Protein AF-A0A0V1P5L8-F1 (afdb_monomer_lite)

Secondary structure (DSSP, 8-state):
-------HHHHHHHHHHH-EEE-SS-EEE---PPTTPPPPPP-HHHHHHHHHHHHHHHTT-HHHHHHHHHHHHHHHHTTSS-PPPP-

Radius of gyration: 18.63 Å; chains: 1; bounding box: 37×43×39 Å

Foldseek 3Di:
DDDPPQDPLNVVLVVQQVDWDDPPPDIDGDDSDDPPDDPDDDCVVVVVVVVVVVVVVCVVPVVVVVVVVVVVVVCVVVVVDDDDDDD

Structure (mmCIF, N/CA/C/O backbone):
data_AF-A0A0V1P5L8-F1
#
_entry.id   AF-A0A0V1P5L8-F1
#
loop_
_atom_site.group_PDB
_atom_site.id
_atom_site.type_symbol
_atom_site.label_atom_id
_atom_site.label_alt_id
_atom_site.label_comp_id
_atom_site.label_asym_id
_atom_site.label_entity_id
_atom_site.label_seq_id
_atom_site.pdbx_PDB_ins_code
_atom_site.Cartn_x
_atom_site.Cartn_y
_atom_site.Cartn_z
_atom_site.occupancy
_atom_site.B_iso_or_equiv
_atom_site.auth_seq_id
_atom_site.auth_comp_id
_atom_site.auth_asym_id
_atom_site.auth_atom_id
_atom_site.pdbx_PDB_model_num
ATOM 1 N N . MET A 1 1 ? -22.839 26.011 -7.560 1.00 36.62 1 MET A N 1
ATOM 2 C CA . MET A 1 1 ? -22.474 26.388 -6.180 1.00 36.62 1 MET A CA 1
ATOM 3 C C . MET A 1 1 ? -23.081 25.329 -5.266 1.00 36.62 1 MET A C 1
ATOM 5 O O . MET A 1 1 ? -24.270 25.394 -4.999 1.00 36.62 1 MET A O 1
ATOM 9 N N . LEU A 1 2 ? -22.335 24.269 -4.932 1.00 39.66 2 LEU A N 1
ATOM 10 C CA . LEU A 1 2 ? -22.836 23.197 -4.062 1.00 39.66 2 LEU A CA 1
ATOM 11 C C . LEU A 1 2 ? -22.563 23.605 -2.613 1.00 39.66 2 LEU A C 1
ATOM 13 O O . LEU A 1 2 ? -21.406 23.731 -2.220 1.00 39.66 2 LEU A O 1
ATOM 17 N N . GLN A 1 3 ? -23.621 23.876 -1.849 1.00 47.12 3 GLN A N 1
ATOM 18 C CA . GLN A 1 3 ? -23.510 24.090 -0.410 1.00 47.12 3 GLN A CA 1
ATOM 19 C C . GLN A 1 3 ? -23.064 22.783 0.247 1.00 47.12 3 GLN A C 1
ATOM 21 O O . GLN A 1 3 ? -23.708 21.745 0.101 1.00 47.12 3 GLN A O 1
ATOM 26 N N . LYS A 1 4 ? -21.940 22.852 0.961 1.00 50.03 4 LYS A N 1
ATOM 27 C CA . LYS A 1 4 ? -21.438 21.793 1.831 1.00 50.03 4 LYS A CA 1
ATOM 28 C C . LYS A 1 4 ? -22.342 21.764 3.065 1.00 50.03 4 LYS A C 1
ATOM 30 O O . LYS A 1 4 ? -22.118 22.510 4.009 1.00 50.03 4 LYS A O 1
ATOM 35 N N . ILE A 1 5 ? -23.408 20.969 3.020 1.00 46.06 5 ILE A N 1
ATOM 36 C CA . ILE A 1 5 ? -24.223 20.674 4.203 1.00 46.06 5 ILE A CA 1
ATOM 37 C C . ILE A 1 5 ? -23.528 19.509 4.907 1.00 46.06 5 ILE A C 1
ATOM 39 O O . ILE A 1 5 ? -23.902 18.353 4.732 1.00 46.06 5 ILE A O 1
ATOM 43 N N . ALA A 1 6 ? -22.443 19.811 5.620 1.00 54.50 6 ALA A N 1
ATOM 44 C CA . ALA A 1 6 ? -21.957 18.905 6.648 1.00 54.50 6 ALA A CA 1
ATOM 45 C C . ALA A 1 6 ? -22.949 19.000 7.812 1.00 54.50 6 ALA A C 1
ATOM 47 O O . ALA A 1 6 ? -23.291 20.094 8.263 1.00 54.50 6 ALA A O 1
ATOM 48 N N . SER A 1 7 ? -23.503 17.866 8.229 1.00 62.75 7 SER A N 1
ATOM 49 C CA . SER A 1 7 ? -24.307 17.808 9.447 1.00 62.75 7 SER A CA 1
ATOM 50 C C . SER A 1 7 ? -23.394 17.932 10.671 1.00 62.75 7 SER A C 1
ATOM 52 O O . SER A 1 7 ? -22.207 17.633 10.587 1.00 62.75 7 SER A O 1
ATOM 54 N N . ALA A 1 8 ? -23.937 18.281 11.841 1.00 61.50 8 ALA A N 1
ATOM 55 C CA . ALA A 1 8 ? -23.159 18.295 13.088 1.00 61.50 8 ALA A CA 1
ATOM 56 C C . ALA A 1 8 ? -22.472 16.940 13.391 1.00 61.50 8 ALA A C 1
ATOM 58 O O . ALA A 1 8 ? -21.458 16.894 14.081 1.00 61.50 8 ALA A O 1
ATOM 59 N N . SER A 1 9 ? -23.001 15.836 12.845 1.00 66.62 9 SER A N 1
ATOM 60 C CA . SER A 1 9 ? -22.358 14.518 12.897 1.00 66.62 9 SER A CA 1
ATOM 61 C C . SER A 1 9 ? -21.156 14.400 11.959 1.00 66.62 9 SER A C 1
ATOM 63 O O . SER A 1 9 ? -20.229 13.664 12.274 1.00 66.62 9 SER A O 1
ATOM 65 N N . ASP A 1 10 ? -21.175 15.070 10.808 1.00 70.06 10 ASP A N 1
ATOM 66 C CA . ASP A 1 10 ? -20.060 15.074 9.861 1.00 70.06 10 ASP A CA 1
ATOM 67 C C . ASP A 1 10 ? -18.908 15.946 10.376 1.00 70.06 10 ASP A C 1
ATOM 69 O O . ASP A 1 10 ? -17.756 15.549 10.242 1.00 70.06 10 ASP A O 1
ATOM 73 N N . ASP A 1 11 ? -19.208 17.072 11.033 1.00 71.62 11 ASP A N 1
ATOM 74 C CA . ASP A 1 11 ? -18.190 17.923 11.670 1.00 71.62 11 ASP A CA 1
ATOM 75 C C . ASP A 1 11 ? -17.490 17.195 12.829 1.00 71.62 11 ASP A C 1
ATOM 77 O O . ASP A 1 11 ? -16.268 17.253 12.957 1.00 71.62 11 ASP A O 1
ATOM 81 N N . ALA A 1 12 ? -18.238 16.434 13.636 1.00 72.38 12 ALA A N 1
ATOM 82 C CA . ALA A 1 12 ? -17.664 15.614 14.704 1.00 72.38 12 ALA A CA 1
ATOM 83 C C . ALA A 1 12 ? -16.773 14.474 14.168 1.00 72.38 12 ALA A C 1
ATOM 85 O O . ALA A 1 12 ? -15.738 14.171 14.759 1.00 72.38 12 ALA A O 1
ATOM 86 N N . LEU A 1 13 ? -17.150 13.856 13.043 1.00 73.75 13 LEU A N 1
ATOM 87 C CA . LEU A 1 13 ? -16.341 12.826 12.378 1.00 73.75 13 LEU A CA 1
ATOM 88 C C . LEU A 1 13 ? -15.077 13.405 11.742 1.00 73.75 13 LEU A C 1
ATOM 90 O O . LEU A 1 13 ? -14.019 12.785 11.822 1.00 73.75 13 LEU A O 1
ATOM 94 N N . LEU A 1 14 ? -15.172 14.595 11.141 1.00 75.19 14 LEU A N 1
ATOM 95 C CA . LEU A 1 14 ? -14.006 15.305 10.617 1.00 75.19 14 LEU A CA 1
ATOM 96 C C . LEU A 1 14 ? -13.036 15.671 11.739 1.00 75.19 14 LEU A C 1
ATOM 98 O O . LEU A 1 14 ? -11.843 15.436 11.603 1.00 75.19 14 LEU A O 1
ATOM 102 N N . SER A 1 15 ? -13.548 16.168 12.867 1.00 75.69 15 SER A N 1
ATOM 103 C CA . SER A 1 15 ? -12.714 16.485 14.028 1.00 75.69 15 SER A CA 1
ATOM 104 C C . SER A 1 15 ? -11.969 15.254 14.555 1.00 75.69 15 SER A C 1
ATOM 106 O O . SER A 1 15 ? -10.818 15.373 14.952 1.00 75.69 15 SER A O 1
ATOM 108 N N . GLN A 1 16 ? -12.588 14.068 14.525 1.00 72.31 16 GLN A N 1
ATOM 109 C CA . GLN A 1 16 ? -11.924 12.811 14.896 1.00 72.31 16 GLN A CA 1
ATOM 110 C C . GLN A 1 16 ? -10.863 12.360 13.885 1.00 72.31 16 GLN A C 1
ATOM 112 O O . GLN A 1 16 ? -9.924 11.669 14.261 1.00 72.31 16 GLN A O 1
ATOM 117 N N . PHE A 1 17 ? -11.010 12.718 12.610 1.00 72.62 17 PHE A N 1
ATOM 118 C CA . PHE A 1 17 ? -9.994 12.457 11.588 1.00 72.62 17 PHE A CA 1
ATOM 119 C C . PHE A 1 17 ? -8.788 13.392 11.724 1.00 72.62 17 PHE A C 1
ATOM 121 O O . PHE A 1 17 ? -7.661 13.004 11.431 1.00 72.62 17 PHE A O 1
ATOM 128 N N . GLU A 1 18 ? -9.023 14.628 12.165 1.00 72.62 18 GLU A N 1
ATOM 129 C CA . GLU A 1 18 ? -7.964 15.601 12.452 1.00 72.62 18 GLU A CA 1
ATOM 130 C C . GLU A 1 18 ? -7.155 15.231 13.708 1.00 72.62 18 GLU A C 1
ATOM 132 O O . GLU A 1 18 ? -6.024 15.691 13.868 1.00 72.62 18 GLU A O 1
ATOM 137 N N . GLU A 1 19 ? -7.690 14.356 14.565 1.00 77.56 19 GLU A N 1
ATOM 138 C CA . GLU A 1 19 ? -6.942 13.702 15.636 1.00 77.56 19 GLU A CA 1
ATOM 139 C C . GLU A 1 19 ? -6.090 12.558 15.071 1.00 77.56 19 GLU A C 1
ATOM 141 O O . GLU A 1 19 ? -6.548 11.428 14.886 1.00 77.56 19 GLU A O 1
ATOM 146 N N . PHE A 1 20 ? -4.815 12.851 14.830 1.00 80.19 20 PHE A N 1
ATOM 147 C CA . PHE A 1 20 ? -3.812 11.858 14.468 1.00 80.19 20 PHE A CA 1
ATOM 148 C C . PHE A 1 20 ? -2.652 11.863 15.459 1.00 80.19 20 PHE A C 1
ATOM 150 O O . PHE A 1 20 ? -2.292 12.895 16.033 1.00 80.19 20 PHE A O 1
ATOM 157 N N . THR A 1 21 ? -2.049 10.698 15.654 1.00 79.00 21 THR A N 1
ATOM 158 C CA . THR A 1 21 ? -0.869 10.532 16.504 1.00 79.00 21 THR A CA 1
ATOM 159 C C . THR A 1 21 ? 0.357 10.301 15.639 1.00 79.00 21 THR A C 1
ATOM 161 O O . THR A 1 21 ? 0.301 9.567 14.658 1.00 79.00 21 THR A O 1
ATOM 164 N N . PHE A 1 22 ? 1.463 10.952 15.994 1.00 81.38 22 PHE A N 1
ATOM 165 C CA . PHE A 1 22 ? 2.760 10.720 15.368 1.00 81.38 22 PHE A CA 1
ATOM 166 C C . PHE A 1 22 ? 3.62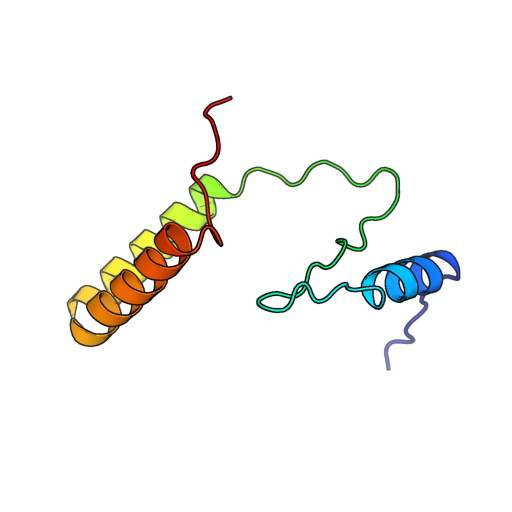5 9.911 16.331 1.00 81.38 22 PHE A C 1
ATOM 168 O O . PHE A 1 22 ? 3.886 10.366 17.447 1.00 81.38 22 PHE A O 1
ATOM 175 N N . ASP A 1 23 ? 4.043 8.722 15.915 1.00 79.94 23 ASP A N 1
ATOM 176 C CA . ASP A 1 23 ? 4.860 7.805 16.723 1.00 79.94 23 ASP A CA 1
ATOM 177 C C . ASP A 1 23 ? 6.377 8.071 16.599 1.00 79.94 23 ASP A C 1
ATOM 179 O O . ASP A 1 23 ? 7.175 7.453 17.302 1.00 79.94 23 ASP A O 1
ATOM 183 N N . GLY A 1 24 ? 6.778 9.027 15.751 1.00 80.38 24 GLY A N 1
ATOM 184 C CA . GLY A 1 24 ? 8.177 9.317 15.421 1.00 80.38 24 GLY A CA 1
ATOM 185 C C . GLY A 1 24 ? 8.567 8.918 13.995 1.00 80.38 24 GLY A C 1
ATOM 186 O O . GLY A 1 24 ? 9.525 9.476 13.459 1.00 80.38 24 GLY A O 1
ATOM 187 N N . GLU A 1 25 ? 7.806 8.023 13.365 1.00 79.88 25 GLU A N 1
ATOM 188 C CA . GLU A 1 25 ? 8.070 7.464 12.033 1.00 79.88 25 GLU A CA 1
ATOM 189 C C . GLU A 1 25 ? 6.861 7.597 11.095 1.00 79.88 25 GLU A C 1
ATOM 191 O O . GLU A 1 25 ? 7.021 7.862 9.902 1.00 79.88 25 GLU A O 1
ATOM 196 N N . SER A 1 26 ? 5.648 7.471 11.628 1.00 78.62 26 SER A N 1
ATOM 197 C CA . SER A 1 26 ? 4.398 7.415 10.886 1.00 78.62 26 SER A CA 1
ATOM 198 C C . SER A 1 26 ? 3.271 8.187 11.582 1.00 78.62 26 SER A C 1
ATOM 200 O O . SER A 1 26 ? 3.319 8.497 12.775 1.00 78.62 26 SER A O 1
ATOM 202 N N . TYR A 1 27 ? 2.255 8.551 10.798 1.00 82.44 27 TYR A N 1
ATOM 203 C CA . TYR A 1 27 ? 1.015 9.121 11.313 1.00 82.44 27 TYR A CA 1
ATOM 204 C C . TYR A 1 27 ? -0.044 8.028 11.368 1.00 82.44 27 TYR A C 1
ATOM 206 O O . TYR A 1 27 ? -0.400 7.462 10.334 1.00 82.44 27 TYR A O 1
ATOM 214 N N . GLU A 1 28 ? -0.593 7.784 12.550 1.00 79.12 28 GLU A N 1
ATOM 215 C CA . GLU A 1 28 ? -1.777 6.952 12.707 1.00 79.12 28 GLU A CA 1
ATOM 216 C C . GLU A 1 28 ? -3.017 7.847 12.678 1.00 79.12 28 GLU A C 1
ATOM 218 O O . GLU A 1 28 ? -3.144 8.794 13.459 1.00 79.12 28 GLU A O 1
ATOM 223 N N . VAL A 1 29 ? -3.931 7.551 11.752 1.00 81.19 29 VAL A N 1
ATOM 224 C CA . VAL A 1 29 ? -5.177 8.298 11.568 1.00 81.19 29 VAL A CA 1
ATOM 225 C C . VAL A 1 29 ? -6.349 7.340 11.666 1.00 81.19 29 VAL A C 1
ATOM 227 O O . VAL A 1 29 ? -6.396 6.314 10.983 1.00 81.19 29 VAL A O 1
ATOM 230 N N . LYS A 1 30 ? -7.348 7.701 12.471 1.00 78.88 30 LYS A N 1
ATOM 231 C CA . LYS A 1 30 ? -8.605 6.958 12.504 1.00 78.88 30 LYS A CA 1
ATOM 232 C C . LYS A 1 30 ? -9.417 7.278 11.261 1.00 78.88 30 LYS A C 1
ATOM 234 O O . LYS A 1 30 ? -9.653 8.437 10.932 1.00 78.88 30 LYS A O 1
ATOM 239 N N . LEU A 1 31 ? -9.892 6.244 10.578 1.00 78.44 31 LEU A N 1
ATOM 240 C CA . LEU A 1 31 ? -10.780 6.438 9.439 1.00 78.44 31 LEU A CA 1
ATOM 241 C C . LEU A 1 31 ? -12.137 7.000 9.920 1.00 78.44 31 LEU A C 1
ATOM 243 O O . LEU A 1 31 ? -12.730 6.426 10.838 1.00 78.44 31 LEU A O 1
ATOM 247 N N . PRO A 1 32 ? -12.670 8.069 9.297 1.00 79.00 32 PRO A N 1
ATOM 248 C CA . PRO A 1 32 ? -13.881 8.756 9.751 1.00 79.00 32 PRO A CA 1
ATOM 249 C C . PRO A 1 32 ? -15.152 8.033 9.287 1.00 79.00 32 PRO A C 1
ATOM 251 O O . PRO A 1 32 ? -16.020 8.602 8.620 1.00 79.00 32 PRO A O 1
ATOM 254 N N . TRP A 1 33 ? -15.262 6.743 9.593 1.00 80.88 33 TRP A N 1
ATOM 255 C CA . TRP A 1 33 ? -16.444 5.964 9.248 1.00 80.88 33 TRP A CA 1
ATOM 256 C C . TRP A 1 33 ? -17.634 6.388 10.107 1.00 80.88 33 TRP A C 1
ATOM 258 O O . TRP A 1 33 ? -17.539 6.519 11.327 1.00 80.88 33 TRP A O 1
ATOM 268 N N . LYS A 1 34 ? -18.798 6.547 9.471 1.00 80.62 34 LYS A N 1
ATOM 269 C CA . LYS A 1 34 ? -20.065 6.716 10.192 1.00 80.62 34 LYS A CA 1
ATOM 270 C C . LYS A 1 34 ? -20.406 5.441 10.962 1.00 80.62 34 LYS A C 1
ATOM 272 O O . LYS A 1 34 ? -20.151 4.333 10.491 1.00 80.62 34 LYS A O 1
ATOM 277 N N . ALA A 1 35 ? -21.062 5.591 12.111 1.00 79.00 35 ALA A N 1
ATOM 278 C CA . ALA A 1 35 ? -21.634 4.454 12.825 1.00 79.00 35 ALA A CA 1
ATOM 279 C C . ALA A 1 35 ? -22.605 3.677 11.914 1.00 79.00 35 ALA A C 1
ATOM 281 O O . ALA A 1 35 ? -23.442 4.275 11.236 1.00 79.00 35 ALA A O 1
ATOM 282 N N . GLY A 1 36 ? -22.478 2.348 11.892 1.00 81.62 36 GLY A N 1
ATOM 283 C CA . GLY A 1 36 ? -23.277 1.478 11.021 1.00 81.62 36 GLY A CA 1
ATOM 284 C C . GLY A 1 36 ? -22.819 1.438 9.560 1.00 81.62 36 GLY A C 1
ATOM 285 O O . GLY A 1 36 ? -23.537 0.886 8.727 1.00 81.62 36 GLY A O 1
ATOM 286 N N . HIS A 1 37 ? -21.653 2.009 9.229 1.00 80.62 37 HIS A N 1
ATOM 287 C CA . HIS A 1 37 ? -21.069 1.832 7.904 1.00 80.62 37 HIS A CA 1
ATOM 288 C C . HIS A 1 37 ? -20.811 0.334 7.640 1.00 80.62 37 HIS A C 1
ATOM 290 O O . HIS A 1 37 ? -20.292 -0.351 8.526 1.00 80.62 37 HIS A O 1
ATOM 296 N N . PRO A 1 38 ? -21.176 -0.197 6.456 1.00 81.06 38 PRO A N 1
ATOM 297 C CA . PRO A 1 38 ? -20.912 -1.592 6.119 1.00 81.06 38 PRO A CA 1
ATOM 298 C C . PRO A 1 38 ? -19.408 -1.885 6.128 1.00 81.06 38 PRO A C 1
ATOM 300 O O . PRO A 1 38 ? -18.589 -0.996 5.909 1.00 81.06 38 PRO A O 1
ATOM 303 N N . ASN A 1 39 ? -19.023 -3.141 6.333 1.00 82.44 39 ASN A N 1
ATOM 304 C CA . ASN A 1 39 ? -17.621 -3.510 6.158 1.00 82.44 39 ASN A CA 1
ATOM 305 C C . ASN A 1 39 ? -17.167 -3.158 4.735 1.00 82.44 39 ASN A C 1
ATOM 307 O O . ASN A 1 39 ? -17.935 -3.294 3.776 1.00 82.44 39 ASN A O 1
ATOM 311 N N . LEU A 1 40 ? -15.924 -2.690 4.613 1.00 82.50 40 LEU A N 1
ATOM 312 C CA . LEU A 1 40 ? -15.296 -2.516 3.312 1.00 82.50 40 LEU A CA 1
ATOM 313 C C . LEU A 1 40 ? -15.336 -3.850 2.568 1.00 82.50 40 LEU A C 1
ATOM 315 O O . LEU A 1 40 ? -14.970 -4.886 3.121 1.00 82.50 40 LEU A O 1
ATOM 319 N N . LEU A 1 41 ? -15.809 -3.813 1.323 1.00 86.25 41 LEU A N 1
ATOM 320 C CA . LEU A 1 41 ? -15.733 -4.978 0.455 1.00 86.25 41 LEU A CA 1
ATOM 321 C C . LEU A 1 41 ? -14.266 -5.274 0.157 1.00 86.25 41 LEU A C 1
ATOM 323 O O . LEU A 1 41 ? -13.466 -4.350 -0.016 1.00 86.25 41 LEU A O 1
ATOM 327 N N . ASP A 1 42 ? -13.951 -6.560 0.065 1.00 87.00 42 ASP A N 1
ATOM 328 C CA . ASP A 1 42 ? -12.642 -7.019 -0.371 1.00 87.00 42 ASP A CA 1
ATOM 329 C C . ASP A 1 42 ? -12.319 -6.427 -1.754 1.00 87.00 42 ASP A C 1
ATOM 331 O O . ASP A 1 42 ? -13.101 -6.533 -2.705 1.00 87.00 42 ASP A O 1
ATOM 335 N N . ASN A 1 43 ? -11.180 -5.743 -1.845 1.00 91.44 43 ASN A N 1
ATOM 336 C CA . ASN A 1 43 ? -10.708 -5.094 -3.060 1.00 91.44 43 ASN A CA 1
ATOM 337 C C . ASN A 1 43 ? -9.619 -5.902 -3.784 1.00 91.44 43 ASN A C 1
ATOM 339 O O . ASN A 1 43 ? -9.066 -5.395 -4.765 1.00 91.44 43 ASN A O 1
ATOM 343 N N . TYR A 1 44 ? -9.323 -7.126 -3.338 1.00 91.06 44 TYR A N 1
ATOM 344 C CA . TYR A 1 44 ? -8.226 -7.953 -3.833 1.00 91.06 44 TYR A CA 1
ATOM 345 C C . TYR A 1 44 ? -8.277 -8.137 -5.351 1.00 91.06 44 TYR A C 1
ATOM 347 O O . TYR A 1 44 ? -7.328 -7.788 -6.051 1.00 91.06 44 TYR A O 1
ATOM 355 N N . GLU A 1 45 ? -9.416 -8.577 -5.897 1.00 94.19 45 GLU A N 1
ATOM 356 C CA . GLU A 1 45 ? -9.556 -8.807 -7.341 1.00 94.19 45 GLU A CA 1
ATOM 357 C C . GLU A 1 45 ? -9.307 -7.521 -8.150 1.00 94.19 45 GLU A C 1
ATOM 359 O O . GLU A 1 45 ? -8.598 -7.525 -9.161 1.00 94.19 45 GLU A O 1
ATOM 364 N N . GLN A 1 46 ? -9.825 -6.386 -7.670 1.00 95.69 46 GLN A N 1
ATOM 365 C CA . GLN A 1 46 ? -9.610 -5.086 -8.303 1.00 95.69 46 GLN A CA 1
ATOM 366 C C . GLN A 1 46 ? -8.136 -4.657 -8.235 1.00 95.69 46 GLN 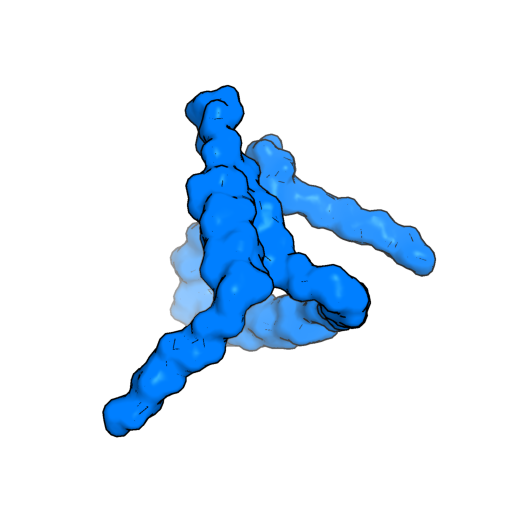A C 1
ATOM 368 O O . GLN A 1 46 ? -7.608 -4.106 -9.207 1.00 95.69 46 GLN A O 1
ATOM 373 N N . ALA A 1 47 ? -7.463 -4.891 -7.107 1.00 94.19 47 ALA A N 1
ATOM 374 C CA . ALA A 1 47 ? -6.042 -4.606 -6.944 1.00 94.19 47 ALA A CA 1
ATOM 375 C C . ALA A 1 47 ? -5.190 -5.468 -7.890 1.00 94.19 47 ALA A C 1
ATOM 377 O O . ALA A 1 47 ? -4.325 -4.931 -8.588 1.00 94.19 47 ALA A O 1
ATOM 378 N N . CYS A 1 48 ? -5.496 -6.763 -8.010 1.00 94.62 48 CYS A N 1
ATOM 379 C CA . CYS A 1 48 ? -4.840 -7.669 -8.952 1.00 94.62 48 CYS A CA 1
ATOM 380 C C . CYS A 1 48 ? -4.989 -7.196 -10.402 1.00 94.62 48 CYS A C 1
ATOM 382 O O . CYS A 1 48 ? -3.999 -7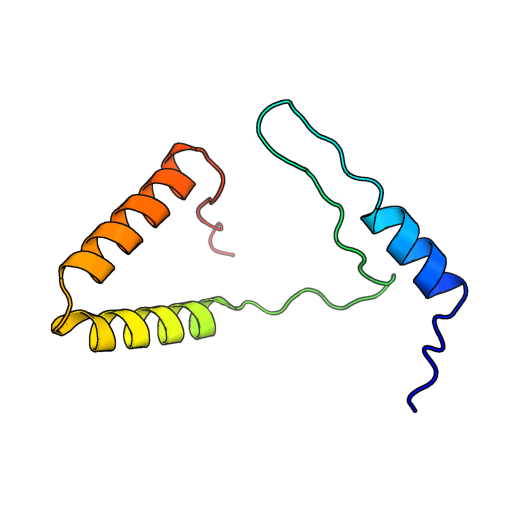.123 -11.131 1.00 94.62 48 CYS A O 1
ATOM 384 N N . GLN A 1 49 ? -6.199 -6.813 -10.822 1.00 97.25 49 GLN A N 1
ATOM 385 C CA . GLN A 1 49 ? -6.436 -6.306 -12.179 1.00 97.25 49 GLN A CA 1
ATOM 386 C C . GLN A 1 49 ? -5.628 -5.031 -12.468 1.00 97.25 49 GLN A C 1
ATOM 388 O O . GLN A 1 49 ? -5.033 -4.900 -13.542 1.00 97.25 49 GLN A O 1
ATOM 393 N N . ARG A 1 50 ? -5.556 -4.100 -11.505 1.00 96.06 50 ARG A N 1
ATOM 394 C CA . ARG A 1 50 ? -4.735 -2.883 -11.624 1.00 96.06 50 ARG A CA 1
ATOM 395 C C . ARG A 1 50 ? -3.251 -3.212 -11.752 1.00 96.06 50 ARG A C 1
ATOM 397 O O . ARG A 1 50 ? -2.587 -2.641 -12.615 1.00 96.06 50 ARG A O 1
ATOM 404 N N . LEU A 1 51 ? -2.746 -4.145 -10.945 1.00 94.88 51 LEU A N 1
ATOM 405 C CA . LEU A 1 51 ? -1.353 -4.580 -11.012 1.00 94.88 51 LEU A CA 1
ATOM 406 C C . LEU A 1 51 ? -1.025 -5.196 -12.379 1.00 94.88 51 LEU A C 1
ATOM 408 O O . LEU A 1 51 ? -0.028 -4.825 -12.993 1.00 94.88 51 LEU A O 1
ATOM 412 N N . MET A 1 52 ? -1.888 -6.071 -12.903 1.00 96.06 52 MET A N 1
ATOM 413 C CA . MET A 1 52 ? -1.701 -6.668 -14.231 1.00 96.06 52 MET A CA 1
ATOM 414 C C . MET A 1 52 ? -1.666 -5.612 -15.343 1.00 96.06 52 MET A C 1
ATOM 416 O O . MET A 1 52 ? -0.840 -5.698 -16.255 1.00 96.06 52 MET A O 1
ATOM 420 N N . ALA A 1 53 ? -2.531 -4.597 -15.268 1.00 95.81 53 ALA A N 1
ATOM 421 C CA . ALA A 1 53 ? -2.531 -3.494 -16.225 1.00 95.81 53 ALA A CA 1
ATOM 422 C C . ALA A 1 53 ? -1.227 -2.675 -16.165 1.00 95.81 53 ALA A C 1
ATOM 424 O O . ALA A 1 53 ? -0.677 -2.322 -17.212 1.00 95.81 53 ALA A O 1
ATOM 425 N N . LEU A 1 54 ? -0.702 -2.415 -14.962 1.00 94.38 54 LEU A N 1
ATOM 426 C CA . LEU A 1 54 ? 0.585 -1.739 -14.772 1.00 94.38 54 LEU A CA 1
ATOM 427 C C . LEU A 1 54 ? 1.753 -2.567 -15.319 1.00 94.38 54 LEU A C 1
ATOM 429 O O . LEU A 1 54 ? 2.579 -2.039 -16.061 1.00 94.38 54 LEU A O 1
ATOM 433 N N . GLU A 1 55 ? 1.786 -3.870 -15.036 1.00 93.56 55 GLU A N 1
ATOM 434 C CA . GLU A 1 55 ? 2.797 -4.790 -15.570 1.00 93.56 55 GLU A CA 1
ATOM 435 C C . GLU A 1 55 ? 2.780 -4.829 -17.106 1.00 93.56 55 GLU A C 1
ATOM 437 O O . GLU A 1 55 ? 3.834 -4.845 -17.747 1.00 93.56 55 GLU A O 1
ATOM 442 N N . HIS A 1 56 ? 1.593 -4.781 -17.722 1.00 94.75 56 HIS A N 1
ATOM 443 C CA . HIS A 1 56 ? 1.474 -4.690 -19.176 1.00 94.75 56 HIS A CA 1
ATOM 444 C C . HIS A 1 56 ? 2.035 -3.367 -19.715 1.00 94.75 56 HIS A C 1
ATOM 446 O O . HIS A 1 56 ? 2.801 -3.371 -20.681 1.00 94.75 56 HIS A O 1
ATOM 452 N N . LEU A 1 57 ? 1.694 -2.243 -19.077 1.00 93.75 57 LEU A N 1
ATOM 453 C CA . LEU A 1 57 ? 2.168 -0.915 -19.469 1.00 93.75 57 LEU A CA 1
ATOM 454 C C . LEU A 1 57 ? 3.694 -0.793 -19.343 1.00 93.75 57 LEU A C 1
ATOM 456 O O . LEU A 1 57 ? 4.354 -0.236 -20.220 1.00 93.75 57 LEU A O 1
ATOM 460 N N . TRP A 1 58 ? 4.271 -1.336 -18.271 1.00 94.56 58 TRP A N 1
ATOM 461 C CA . TRP A 1 58 ? 5.704 -1.245 -17.994 1.00 94.56 58 TRP A CA 1
ATOM 462 C C . TRP A 1 58 ? 6.552 -2.310 -18.677 1.00 94.56 58 TRP A C 1
ATOM 464 O O . TRP A 1 58 ? 7.777 -2.259 -18.573 1.00 94.56 58 TRP A O 1
ATOM 474 N N . ARG A 1 59 ? 5.954 -3.207 -19.470 1.00 91.00 59 ARG A N 1
ATOM 475 C CA . ARG A 1 59 ? 6.710 -4.115 -20.347 1.00 91.00 59 ARG A CA 1
ATOM 476 C C . ARG A 1 59 ? 7.720 -3.364 -21.229 1.00 91.00 59 ARG A C 1
ATOM 478 O O . ARG A 1 59 ? 8.771 -3.914 -21.547 1.00 91.00 59 ARG A O 1
ATOM 485 N N . TYR A 1 60 ? 7.417 -2.118 -21.590 1.00 92.75 60 TYR A N 1
ATOM 486 C CA . TYR A 1 60 ? 8.273 -1.257 -22.411 1.00 92.75 60 TYR A CA 1
ATOM 487 C C . TYR A 1 60 ? 9.042 -0.190 -21.610 1.00 92.75 60 TYR A C 1
ATOM 489 O O . TYR A 1 60 ? 9.801 0.577 -22.195 1.00 92.75 60 TYR A O 1
ATOM 497 N N . CYS A 1 61 ? 8.876 -0.146 -20.284 1.00 95.00 61 CYS A N 1
ATOM 498 C CA . CYS A 1 61 ? 9.546 0.797 -19.382 1.00 95.00 61 CYS A CA 1
ATOM 499 C C . CYS A 1 61 ? 10.121 0.041 -18.171 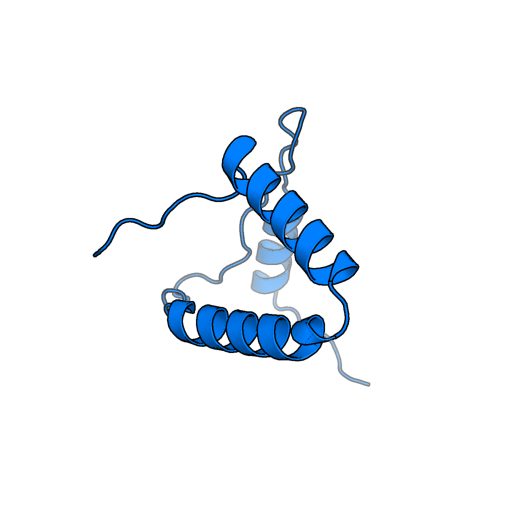1.00 95.00 61 CYS A C 1
ATOM 501 O O . CYS A 1 61 ? 9.533 0.078 -17.084 1.00 95.00 61 CYS A O 1
ATOM 503 N N . PRO A 1 62 ? 11.249 -0.676 -18.338 1.00 92.88 62 PRO A N 1
ATOM 504 C CA . PRO A 1 62 ? 11.801 -1.521 -17.285 1.00 92.88 62 PRO A CA 1
ATOM 505 C C . PRO A 1 62 ? 12.250 -0.735 -16.046 1.00 92.88 62 PRO A C 1
ATOM 507 O O . PRO A 1 62 ? 12.240 -1.316 -14.960 1.00 92.88 62 PRO A O 1
ATOM 510 N N . GLU A 1 63 ? 12.596 0.559 -16.161 1.00 95.62 63 GLU A N 1
ATOM 511 C CA . GLU A 1 63 ? 12.950 1.353 -14.977 1.00 95.62 63 GLU A CA 1
ATOM 512 C C . GLU A 1 63 ? 11.747 1.530 -14.048 1.00 95.62 63 GLU A C 1
ATOM 514 O O . GLU A 1 63 ? 11.850 1.223 -12.865 1.00 95.62 63 GLU A O 1
ATOM 519 N N . LYS A 1 64 ? 10.569 1.871 -14.592 1.00 93.69 64 LYS A N 1
ATOM 520 C CA . LYS A 1 64 ? 9.346 2.052 -13.791 1.00 93.69 64 LYS A CA 1
ATOM 521 C C . LYS A 1 64 ? 8.947 0.787 -13.049 1.00 93.69 64 LYS A C 1
ATOM 523 O O . LYS A 1 64 ? 8.556 0.852 -11.888 1.00 93.69 64 LYS A O 1
ATOM 528 N N . ARG A 1 65 ? 9.072 -0.366 -13.710 1.00 94.25 65 ARG A N 1
ATOM 529 C CA . ARG A 1 65 ? 8.790 -1.664 -13.094 1.00 94.25 65 ARG A CA 1
ATOM 530 C C . ARG A 1 65 ? 9.727 -1.941 -11.922 1.00 94.25 65 ARG A C 1
ATOM 532 O O . ARG A 1 65 ? 9.268 -2.369 -10.864 1.00 94.25 65 ARG A O 1
ATOM 539 N N . ARG A 1 66 ? 11.030 -1.707 -12.109 1.00 95.50 66 ARG A N 1
ATOM 540 C CA . ARG A 1 66 ? 12.034 -1.900 -11.058 1.00 95.50 66 ARG A CA 1
ATOM 541 C C . ARG A 1 66 ? 11.759 -0.976 -9.877 1.00 95.50 66 ARG A C 1
ATOM 543 O O . ARG A 1 66 ? 11.654 -1.474 -8.763 1.00 95.50 66 ARG A O 1
ATOM 550 N N . ASP A 1 67 ? 11.595 0.317 -10.136 1.00 95.75 67 ASP A N 1
ATOM 551 C CA . ASP A 1 67 ? 11.419 1.326 -9.092 1.00 95.75 67 ASP A CA 1
ATOM 552 C C . ASP A 1 67 ? 10.128 1.060 -8.295 1.00 95.75 67 ASP A C 1
ATOM 554 O O . ASP A 1 67 ? 10.136 1.076 -7.068 1.00 95.75 67 ASP A O 1
ATOM 558 N N . TYR A 1 68 ? 9.029 0.702 -8.972 1.00 93.94 68 TYR A N 1
ATOM 559 C CA . TYR A 1 68 ? 7.790 0.294 -8.301 1.00 93.94 68 TYR A CA 1
ATOM 560 C C . TYR A 1 68 ? 7.980 -0.953 -7.427 1.00 93.94 68 TYR A C 1
ATOM 562 O O . TYR A 1 68 ? 7.527 -0.985 -6.286 1.00 93.94 68 TYR A O 1
ATOM 570 N N . THR A 1 69 ? 8.669 -1.975 -7.946 1.00 94.38 69 THR A N 1
ATOM 571 C CA . THR A 1 69 ? 8.932 -3.220 -7.205 1.00 94.38 69 THR A CA 1
ATOM 572 C C . THR A 1 69 ? 9.794 -2.966 -5.969 1.00 94.38 69 THR A C 1
ATOM 574 O O . THR A 1 69 ? 9.558 -3.557 -4.919 1.00 94.38 69 THR A O 1
ATOM 577 N N . GLU A 1 70 ? 10.794 -2.094 -6.084 1.00 96.94 70 GLU A N 1
ATOM 578 C CA . GLU A 1 70 ? 11.670 -1.708 -4.978 1.00 96.94 70 GLU A CA 1
ATOM 579 C C . GLU A 1 70 ? 10.898 -0.969 -3.879 1.00 96.94 70 GLU A C 1
ATOM 581 O O . GLU A 1 70 ? 11.017 -1.328 -2.709 1.00 96.94 70 GLU A O 1
ATOM 586 N N . VAL A 1 71 ? 10.030 -0.023 -4.252 1.00 95.12 71 VAL A N 1
ATOM 587 C CA . VAL A 1 71 ? 9.153 0.675 -3.298 1.00 95.12 71 VAL A CA 1
ATOM 588 C C . VAL A 1 71 ? 8.173 -0.290 -2.630 1.00 95.12 71 VAL A C 1
ATOM 590 O O . VAL A 1 71 ? 8.006 -0.249 -1.419 1.00 95.12 71 VAL A O 1
ATOM 593 N N . MET A 1 72 ? 7.539 -1.193 -3.379 1.00 94.00 72 MET A N 1
ATOM 594 C CA . MET A 1 72 ? 6.609 -2.157 -2.775 1.00 94.00 72 MET A CA 1
ATOM 595 C C . MET A 1 72 ? 7.316 -3.122 -1.816 1.00 94.00 72 MET A C 1
ATOM 597 O O . MET A 1 72 ? 6.740 -3.509 -0.803 1.00 94.00 72 MET A O 1
ATOM 601 N N . ARG A 1 73 ? 8.580 -3.474 -2.084 1.00 95.69 73 ARG A N 1
ATOM 602 C CA . ARG A 1 73 ? 9.383 -4.271 -1.150 1.00 95.69 73 ARG A CA 1
ATOM 603 C C . ARG A 1 73 ? 9.655 -3.515 0.149 1.00 95.69 73 ARG A C 1
ATOM 605 O O . ARG A 1 73 ? 9.502 -4.109 1.210 1.00 95.69 73 ARG A O 1
ATOM 612 N N . SER A 1 74 ? 10.000 -2.228 0.083 1.00 95.38 74 SER A N 1
ATOM 613 C CA . SER A 1 74 ? 10.267 -1.450 1.299 1.00 95.38 74 SER A CA 1
ATOM 614 C C . SER A 1 74 ? 9.029 -1.306 2.185 1.00 95.38 74 SER A C 1
ATOM 616 O O . SER A 1 74 ? 9.156 -1.283 3.403 1.00 95.38 74 SER A O 1
ATOM 618 N N . TYR A 1 75 ? 7.825 -1.295 1.605 1.00 93.56 75 TYR A N 1
ATOM 619 C CA . TYR A 1 75 ? 6.578 -1.317 2.379 1.00 93.56 75 TYR A CA 1
ATOM 620 C C . TYR A 1 75 ? 6.440 -2.592 3.216 1.00 93.56 75 TYR A C 1
ATOM 622 O O . TYR A 1 75 ? 6.017 -2.513 4.366 1.00 93.56 75 TYR A O 1
ATOM 630 N N . LEU A 1 76 ? 6.822 -3.748 2.667 1.00 93.25 76 LEU A N 1
ATOM 631 C CA . LEU A 1 76 ? 6.810 -5.017 3.399 1.00 93.25 76 LEU A CA 1
ATOM 632 C C . LEU A 1 76 ? 7.923 -5.065 4.455 1.00 93.25 76 LEU A C 1
ATOM 634 O O . LEU A 1 76 ? 7.685 -5.475 5.584 1.00 93.25 76 LEU A O 1
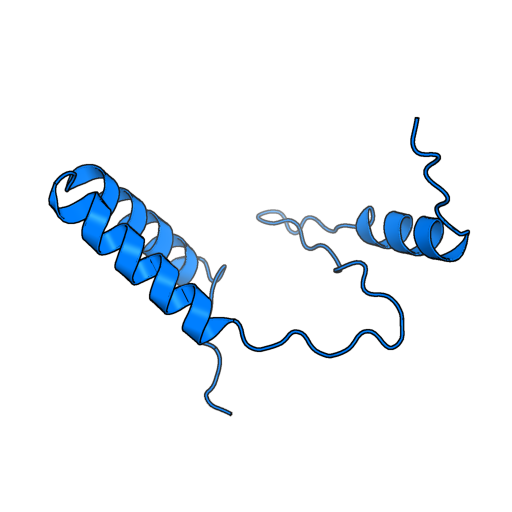ATOM 638 N N . GLU A 1 77 ? 9.133 -4.619 4.107 1.00 94.50 77 GLU A N 1
ATOM 639 C CA . GLU A 1 77 ? 10.288 -4.627 5.018 1.00 94.50 77 GLU A CA 1
ATOM 640 C C . GLU A 1 77 ? 10.101 -3.682 6.215 1.00 94.50 77 GLU A C 1
ATOM 642 O O . GLU A 1 77 ? 10.500 -4.022 7.327 1.00 94.50 77 GLU A O 1
ATOM 647 N N . ASN A 1 78 ? 9.454 -2.532 6.004 1.00 91.38 78 ASN A N 1
ATOM 648 C CA . ASN A 1 78 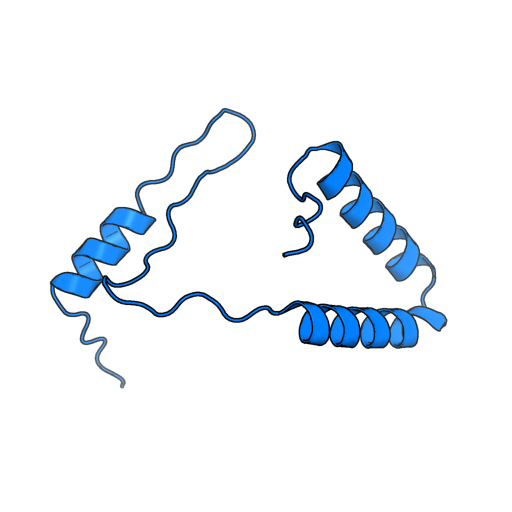? 9.140 -1.566 7.059 1.00 91.38 78 ASN A CA 1
ATOM 649 C C . ASN A 1 78 ? 7.843 -1.898 7.821 1.00 91.38 78 ASN A C 1
ATOM 651 O O . ASN A 1 78 ? 7.480 -1.167 8.738 1.00 91.38 78 ASN A O 1
ATOM 655 N N . GLY A 1 79 ? 7.115 -2.955 7.438 1.00 89.88 79 GLY A N 1
ATOM 656 C CA . GLY A 1 79 ? 5.843 -3.326 8.068 1.00 89.88 79 GLY A CA 1
ATOM 657 C C . GLY A 1 79 ? 4.687 -2.356 7.793 1.00 89.88 79 GLY A C 1
ATOM 658 O O . GLY A 1 79 ? 3.695 -2.364 8.512 1.00 89.88 79 GLY A O 1
ATOM 659 N N . TRP A 1 80 ? 4.788 -1.518 6.757 1.00 87.69 80 TRP A N 1
ATOM 660 C CA . TRP A 1 80 ? 3.691 -0.641 6.316 1.00 87.69 80 TRP A CA 1
ATOM 661 C C . TRP A 1 80 ? 2.610 -1.394 5.538 1.00 87.69 80 TRP A C 1
ATOM 663 O O . TRP A 1 80 ? 1.510 -0.880 5.335 1.00 87.69 80 TRP A O 1
ATOM 673 N N . ALA A 1 81 ? 2.937 -2.592 5.064 1.00 90.81 81 ALA A N 1
ATOM 674 C CA . ALA A 1 81 ? 2.008 -3.529 4.464 1.00 90.81 81 ALA A CA 1
ATOM 675 C C . ALA A 1 81 ? 2.274 -4.930 5.019 1.00 90.81 81 ALA A C 1
ATOM 677 O O . ALA A 1 81 ? 3.422 -5.307 5.254 1.00 90.81 81 ALA A O 1
ATOM 678 N N . GLU A 1 82 ? 1.209 -5.706 5.178 1.00 90.12 82 GLU A N 1
ATOM 679 C CA . GLU A 1 82 ? 1.256 -7.082 5.659 1.00 90.12 82 GLU A CA 1
ATOM 680 C C . GLU A 1 82 ? 0.399 -7.992 4.777 1.00 90.12 82 GLU A C 1
ATOM 682 O O . GLU A 1 82 ? -0.463 -7.536 4.020 1.00 90.12 82 GLU A O 1
ATOM 687 N N . GLU A 1 83 ? 0.665 -9.293 4.852 1.00 89.06 83 GLU A N 1
ATOM 688 C CA . GLU A 1 83 ? -0.171 -10.296 4.206 1.00 89.06 83 GLU A CA 1
ATOM 689 C C . GLU A 1 83 ? -1.483 -10.430 4.983 1.00 89.06 83 GLU A C 1
ATOM 691 O O . GLU A 1 83 ? -1.483 -10.679 6.189 1.00 89.06 83 GLU A O 1
ATOM 696 N N . VAL A 1 84 ? -2.606 -10.251 4.288 1.00 85.00 84 VAL A N 1
ATOM 697 C CA . VAL A 1 84 ? -3.927 -10.451 4.886 1.00 85.00 84 VAL A CA 1
ATOM 698 C C . VAL A 1 84 ? -4.135 -11.958 5.062 1.00 85.00 84 VAL A C 1
ATOM 700 O O . VAL A 1 84 ? -4.028 -12.682 4.071 1.00 85.00 84 VAL A O 1
ATOM 703 N N . PRO A 1 85 ? -4.433 -12.451 6.279 1.00 83.62 85 PRO A N 1
ATOM 704 C CA . PRO A 1 85 ? -4.716 -13.864 6.495 1.00 83.62 85 PRO A CA 1
ATOM 705 C C . PRO A 1 85 ? -5.859 -14.340 5.592 1.00 83.62 85 PRO A C 1
ATOM 707 O O . PRO A 1 85 ? -6.859 -13.636 5.436 1.00 83.62 85 PRO A O 1
ATOM 710 N N . GLU A 1 86 ? -5.734 -15.539 5.020 1.00 74.94 86 GLU A N 1
ATOM 711 C CA . GLU A 1 86 ? -6.859 -16.181 4.335 1.00 74.94 86 GLU A CA 1
ATOM 712 C C . GLU A 1 86 ? -8.005 -16.409 5.342 1.00 74.94 86 GLU A C 1
ATOM 714 O O . GLU A 1 86 ? -7.777 -16.910 6.447 1.00 74.94 86 GLU A O 1
ATOM 719 N N . ASN A 1 87 ? -9.223 -15.999 4.966 1.00 58.00 87 ASN A N 1
ATOM 720 C CA . ASN A 1 87 ? -10.447 -16.184 5.759 1.00 58.00 87 ASN A CA 1
ATOM 721 C C . ASN A 1 87 ? -10.989 -17.614 5.679 1.00 58.00 87 ASN A C 1
ATOM 723 O O . ASN A 1 87 ? -10.990 -18.186 4.565 1.00 58.00 87 ASN A O 1
#

Sequence (87 aa):
MLQKIASASDDALLSQFEEFTFDGESYEVKLPWKAGHPNLLDNYEQACQRLMALEHLWRYCPEKRRDYTEVMRSYLENGWAEEVPEN

pLDDT: mean 82.82, std 13.79, range [36.62, 97.25]